Protein AF-A0A6I3CS61-F1 (afdb_monomer)

pLDDT: mean 87.22, std 14.6, range [45.22, 97.31]

Secondary structure (DSSP, 8-state):
-HHHHHHHHHHHHHHHHH-TT--EEEEEEEETTTEEEEEEEE-TT--TTGGGG--

Foldseek 3Di:
DVVVQVVQVVVVLVVLVVCLCDFKDKDKDDDPPGDIDMDMDGRPSNPPVVNVPDD

Solvent-accessible surface area (backbone atoms only — not comparable to full-atom values): 3437 Å² total; per-residue (Å²): 112,80,65,58,56,54,53,49,53,54,55,50,51,53,52,29,72,77,34,30,66,44,54,67,50,75,50,74,48,83,40,86,94,88,40,68,51,76,48,82,42,75,34,91,56,43,42,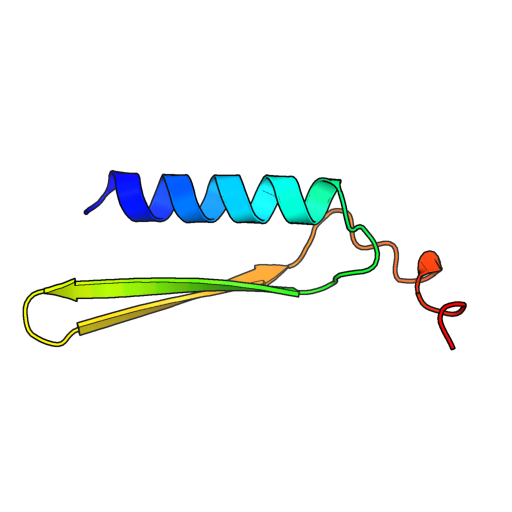86,73,69,54,80,69,80,126

Radius of gyration: 13.9 Å; Cα contacts (8 Å, |Δi|>4): 59; chains: 1; bounding box: 37×22×32 Å

Nearest PDB structures (foldseek):
  5fmz-assembly2_B  TM=4.601E-01  e=4.413E+00  Influenza B virus (B/Memphis/13/2003)
  6i72-assembly1_A  TM=4.994E-01  e=7.172E+00  Fragaria x anana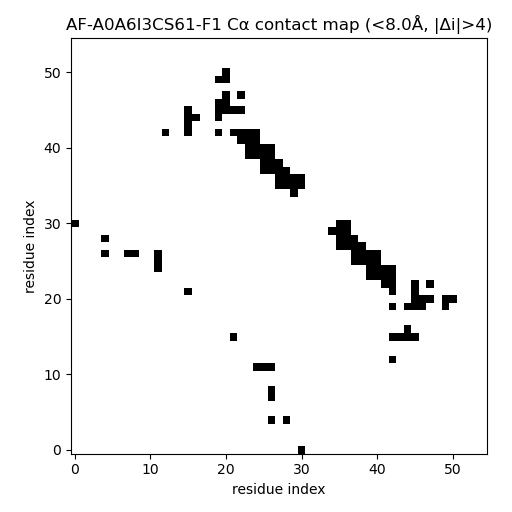ssa

Mean predicted aligned error: 6.17 Å

Sequence (55 aa):
LASSGVRLMINLARGFEEHPEVKYGITTMCIGLGMGGTVIWENPHFNGSAGKGAK

Structure (mmCIF, N/CA/C/O backbone):
data_AF-A0A6I3CS61-F1
#
_entry.id   AF-A0A6I3CS61-F1
#
loop_
_atom_site.group_PDB
_atom_site.id
_atom_site.type_symbol
_atom_site.label_atom_id
_atom_site.label_alt_id
_atom_site.label_comp_id
_atom_site.label_asym_id
_atom_site.label_entity_id
_atom_site.label_seq_id
_atom_site.pdbx_PDB_ins_code
_atom_site.Cartn_x
_atom_site.Cartn_y
_atom_s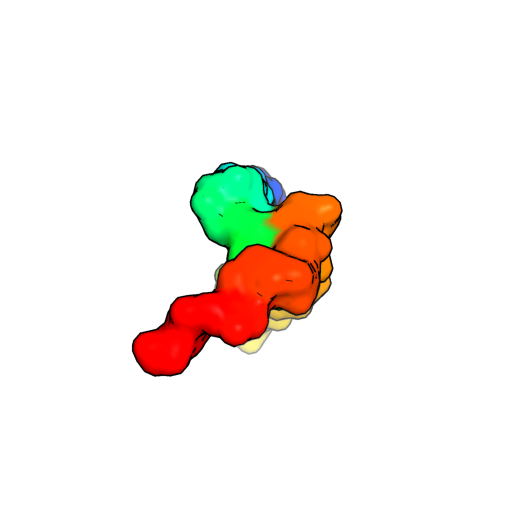ite.Cartn_z
_atom_site.occupancy
_atom_site.B_iso_or_equiv
_atom_site.auth_seq_id
_atom_site.auth_comp_id
_atom_site.auth_asym_id
_atom_site.auth_atom_id
_atom_site.pdbx_PDB_model_num
ATOM 1 N N . LEU A 1 1 ? 10.421 8.178 -12.058 1.00 57.22 1 LEU A N 1
ATOM 2 C CA . LEU A 1 1 ? 10.566 7.043 -11.118 1.00 57.22 1 LEU A CA 1
ATOM 3 C C . LEU A 1 1 ? 10.450 7.495 -9.658 1.00 57.22 1 LEU A C 1
ATOM 5 O O . LEU A 1 1 ? 9.563 7.004 -8.978 1.00 57.22 1 LEU A O 1
ATOM 9 N N . ALA A 1 2 ? 11.245 8.477 -9.203 1.00 64.19 2 ALA A N 1
ATOM 10 C CA . ALA A 1 2 ? 11.234 8.941 -7.804 1.00 64.19 2 ALA A CA 1
ATOM 11 C C . ALA A 1 2 ? 9.871 9.484 -7.308 1.00 64.19 2 ALA A C 1
ATOM 13 O O . ALA A 1 2 ? 9.412 9.102 -6.239 1.00 64.19 2 ALA A O 1
ATOM 14 N N . SER A 1 3 ? 9.171 10.310 -8.099 1.00 80.81 3 SER A N 1
ATOM 15 C CA . SER A 1 3 ? 7.843 10.832 -7.710 1.00 80.81 3 SER A CA 1
ATOM 16 C C . SER A 1 3 ? 6.722 9.785 -7.811 1.00 80.81 3 SER A C 1
ATOM 18 O O . SER A 1 3 ? 5.735 9.850 -7.081 1.00 80.81 3 SER A O 1
ATOM 20 N N . SER A 1 4 ? 6.876 8.779 -8.679 1.00 85.25 4 SER A N 1
ATOM 21 C CA . SER A 1 4 ? 5.854 7.751 -8.908 1.00 85.25 4 SER A CA 1
ATOM 22 C C . SER A 1 4 ? 5.576 6.936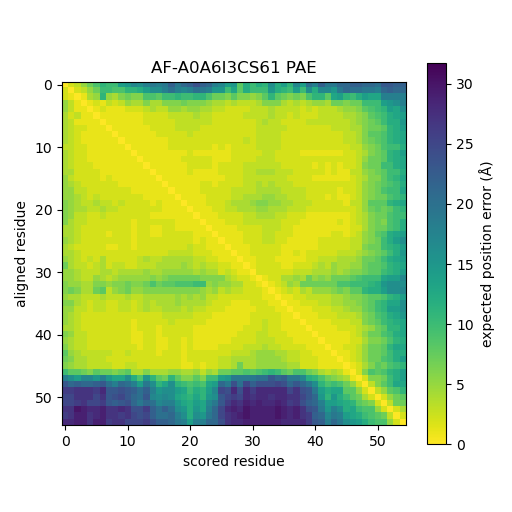 -7.644 1.00 85.25 4 SER A C 1
ATOM 24 O O . SER A 1 4 ? 4.413 6.675 -7.351 1.00 85.25 4 SER A O 1
ATOM 26 N N . GLY A 1 5 ? 6.619 6.616 -6.869 1.00 89.81 5 GLY A N 1
ATOM 27 C CA . GLY A 1 5 ? 6.474 5.970 -5.564 1.00 89.81 5 GLY A CA 1
ATOM 28 C C . GLY A 1 5 ? 5.708 6.844 -4.570 1.00 89.81 5 GLY A C 1
ATOM 29 O O . GLY A 1 5 ? 4.752 6.380 -3.959 1.00 89.81 5 GLY A O 1
ATOM 30 N N . VAL A 1 6 ? 6.054 8.133 -4.466 1.00 92.94 6 VAL A N 1
ATOM 31 C CA . VAL A 1 6 ? 5.371 9.086 -3.566 1.00 92.94 6 VAL A CA 1
ATOM 32 C C . VAL A 1 6 ? 3.891 9.226 -3.900 1.00 92.94 6 VAL A C 1
ATOM 34 O O . VAL A 1 6 ? 3.049 9.207 -3.008 1.00 92.94 6 VAL A O 1
ATOM 37 N N . ARG A 1 7 ? 3.550 9.287 -5.188 1.00 94.69 7 ARG A N 1
ATOM 38 C CA . ARG A 1 7 ? 2.153 9.343 -5.624 1.00 94.69 7 ARG A CA 1
ATOM 39 C C . ARG A 1 7 ? 1.370 8.083 -5.239 1.00 94.69 7 ARG A C 1
ATOM 41 O O . ARG A 1 7 ? 0.222 8.206 -4.828 1.00 94.69 7 ARG A O 1
ATOM 48 N N . LEU A 1 8 ? 1.977 6.898 -5.351 1.00 93.94 8 LEU A N 1
ATOM 49 C CA . LEU A 1 8 ? 1.350 5.643 -4.917 1.00 93.94 8 LEU A CA 1
ATOM 50 C C . LEU A 1 8 ? 1.135 5.620 -3.399 1.00 93.94 8 LEU A C 1
ATOM 52 O O . LEU A 1 8 ? 0.062 5.232 -2.950 1.00 93.94 8 LEU A O 1
ATOM 56 N N . MET A 1 9 ? 2.111 6.099 -2.623 1.00 95.38 9 MET A N 1
ATOM 57 C CA . MET A 1 9 ? 1.992 6.207 -1.164 1.00 95.38 9 MET A CA 1
ATOM 58 C C . MET A 1 9 ? 0.851 7.148 -0.751 1.00 95.38 9 MET A C 1
ATOM 60 O O . MET A 1 9 ? 0.046 6.792 0.101 1.00 95.38 9 MET A O 1
ATOM 64 N N . ILE A 1 10 ? 0.729 8.317 -1.389 1.00 96.12 10 ILE A N 1
ATOM 65 C CA . ILE A 1 10 ? -0.351 9.278 -1.099 1.00 96.12 10 ILE A CA 1
ATOM 66 C C . ILE A 1 10 ? -1.721 8.720 -1.504 1.00 96.12 10 ILE A C 1
ATOM 68 O O . ILE A 1 10 ? -2.705 8.936 -0.799 1.00 96.12 10 ILE A O 1
ATOM 72 N N . ASN A 1 11 ? -1.801 7.995 -2.622 1.00 95.50 11 ASN A N 1
ATOM 73 C CA . ASN A 1 11 ? -3.050 7.368 -3.046 1.00 95.50 11 ASN A CA 1
ATOM 74 C C . ASN A 1 11 ? -3.497 6.271 -2.066 1.00 95.50 11 ASN A C 1
ATOM 76 O O . ASN A 1 11 ? -4.669 6.237 -1.705 1.00 95.50 11 ASN A O 1
ATOM 80 N N . LEU A 1 12 ? -2.563 5.453 -1.567 1.00 96.94 12 LEU A N 1
ATOM 81 C CA . LEU A 1 12 ? -2.846 4.488 -0.503 1.00 96.94 12 LEU A CA 1
ATOM 82 C C . LEU A 1 12 ? -3.278 5.181 0.800 1.00 96.94 12 LEU A C 1
ATOM 84 O O . LEU A 1 12 ? -4.245 4.750 1.420 1.00 96.94 12 LEU A O 1
ATOM 88 N N . ALA A 1 13 ? -2.602 6.264 1.196 1.00 96.81 13 ALA A N 1
ATOM 89 C CA . ALA A 1 13 ? -2.929 7.008 2.414 1.00 96.81 13 ALA A CA 1
ATOM 90 C C . ALA A 1 13 ? -4.369 7.551 2.401 1.00 96.81 13 ALA A C 1
ATOM 92 O O . ALA A 1 13 ? -5.067 7.443 3.403 1.00 96.81 13 ALA A O 1
ATOM 93 N N . ARG A 1 14 ? -4.847 8.049 1.252 1.00 96.88 14 ARG A N 1
ATOM 94 C CA . ARG A 1 14 ? -6.247 8.482 1.096 1.00 96.88 14 ARG A CA 1
ATOM 95 C C . ARG A 1 14 ? -7.225 7.320 1.290 1.00 96.88 14 ARG A C 1
ATOM 97 O O . ARG A 1 14 ? -8.200 7.474 2.013 1.00 96.88 14 ARG A O 1
ATOM 104 N N . GLY A 1 15 ? -6.923 6.149 0.723 1.00 95.75 15 GLY A N 1
ATOM 105 C CA . GLY A 1 15 ? -7.744 4.951 0.918 1.00 95.75 15 GLY A CA 1
ATOM 106 C C . GLY A 1 15 ? -7.784 4.483 2.376 1.00 95.75 15 GLY A C 1
ATOM 107 O O . GLY A 1 15 ? -8.818 4.031 2.851 1.00 95.75 15 GLY A O 1
ATOM 108 N N . PHE A 1 16 ? -6.689 4.638 3.122 1.00 96.44 16 PHE A N 1
ATOM 109 C CA . PHE A 1 16 ? -6.653 4.364 4.561 1.00 96.44 16 PHE A CA 1
ATOM 110 C C . PHE A 1 16 ? -7.529 5.306 5.392 1.00 96.44 16 PHE A C 1
ATOM 112 O O . PHE A 1 16 ? -8.121 4.861 6.375 1.00 96.44 16 PHE A O 1
ATOM 119 N N . GLU A 1 17 ? -7.615 6.580 5.005 1.00 94.94 17 GLU A N 1
ATOM 120 C CA . GLU A 1 17 ? -8.516 7.554 5.633 1.00 94.94 17 GLU A CA 1
ATOM 121 C C . GLU A 1 17 ? -9.992 7.214 5.372 1.00 94.94 17 GLU A C 1
ATOM 123 O O . GLU A 1 17 ? -10.825 7.390 6.258 1.00 94.94 17 GLU A O 1
ATOM 128 N N . GLU A 1 18 ? -10.317 6.704 4.180 1.00 95.62 18 GLU A N 1
ATOM 129 C CA . GLU A 1 18 ? -11.677 6.287 3.809 1.00 95.62 18 GLU A CA 1
ATOM 130 C C . GLU A 1 18 ? -12.083 4.937 4.432 1.00 95.62 18 GLU A C 1
ATOM 132 O O . GLU A 1 18 ? -13.264 4.723 4.703 1.00 95.62 18 GLU A O 1
ATOM 137 N N . HIS A 1 19 ? -11.113 4.055 4.704 1.0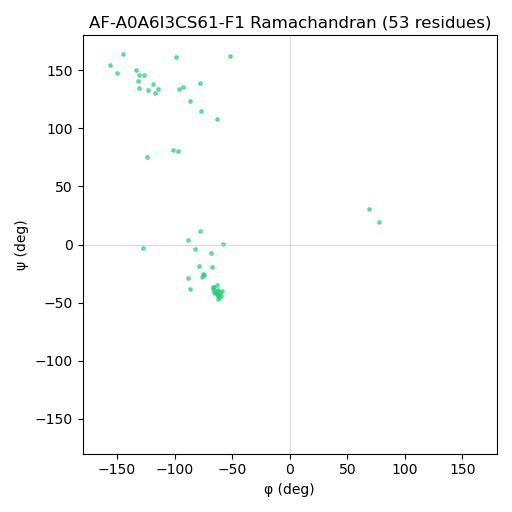0 93.06 19 HIS A N 1
ATOM 138 C CA . HIS A 1 19 ? -11.327 2.681 5.172 1.00 93.06 19 HIS A CA 1
ATOM 139 C C . HIS A 1 19 ? -10.599 2.375 6.500 1.00 93.06 19 HIS A C 1
ATOM 141 O O . HIS A 1 19 ? -9.582 1.666 6.513 1.00 93.06 19 HIS A O 1
ATOM 147 N N . PRO A 1 20 ? -11.102 2.866 7.651 1.00 92.69 20 PRO A N 1
ATOM 148 C CA . PRO A 1 20 ? -10.508 2.619 8.970 1.00 92.69 20 PRO A CA 1
ATOM 149 C C . PRO A 1 20 ? -10.632 1.157 9.448 1.00 92.69 20 PRO A C 1
ATOM 151 O O . PRO A 1 20 ? -10.073 0.788 10.480 1.00 92.69 20 PRO A O 1
ATOM 154 N N . GLU A 1 21 ? -11.363 0.303 8.732 1.00 92.50 21 GLU A N 1
ATOM 155 C CA . GLU A 1 21 ? -11.421 -1.145 8.949 1.00 92.50 21 GLU A CA 1
ATOM 156 C C . GLU A 1 21 ? -10.210 -1.893 8.371 1.00 92.50 21 GLU A C 1
ATOM 158 O O . GLU A 1 21 ? -9.933 -3.026 8.769 1.00 92.50 21 GLU A O 1
ATOM 163 N N . VAL A 1 22 ? -9.467 -1.278 7.448 1.00 93.50 22 VAL A N 1
ATOM 164 C CA . VAL A 1 22 ? -8.284 -1.881 6.827 1.00 93.50 22 VAL A CA 1
ATOM 165 C C . VAL A 1 22 ? -7.065 -1.612 7.698 1.00 93.50 22 VAL A C 1
ATOM 167 O O . VAL A 1 22 ? -6.737 -0.463 7.972 1.00 93.50 22 VAL A O 1
ATOM 170 N N . LYS A 1 23 ? -6.361 -2.671 8.117 1.00 94.56 23 LYS A N 1
ATOM 171 C CA . LYS A 1 23 ? -5.167 -2.555 8.973 1.00 94.56 23 LYS A CA 1
ATOM 172 C C . LYS A 1 23 ? -3.870 -2.348 8.196 1.00 94.56 23 LYS A C 1
ATOM 174 O O . LYS A 1 23 ? -2.992 -1.620 8.646 1.00 94.56 23 LYS A O 1
ATOM 179 N N . TYR A 1 24 ? -3.738 -3.015 7.054 1.00 96.81 24 TYR A N 1
ATOM 180 C CA . TYR A 1 24 ? -2.508 -3.038 6.272 1.00 96.81 24 TYR A CA 1
ATOM 181 C C . TYR A 1 24 ? -2.797 -2.806 4.796 1.00 96.81 24 TYR A C 1
ATOM 183 O O . TYR A 1 24 ? -3.837 -3.210 4.281 1.00 96.81 24 TYR A O 1
ATOM 191 N N . GLY A 1 25 ? -1.836 -2.206 4.109 1.00 96.88 25 GLY A N 1
ATOM 192 C CA . GLY A 1 25 ? -1.854 -1.995 2.668 1.00 96.88 25 GLY A CA 1
ATOM 193 C C . GLY A 1 25 ? -0.449 -2.111 2.101 1.00 96.88 25 GLY A C 1
ATOM 194 O O . GLY A 1 25 ? 0.536 -2.081 2.841 1.00 96.88 25 GLY A O 1
ATOM 195 N N . ILE A 1 26 ? -0.344 -2.264 0.784 1.00 97.31 26 ILE A N 1
ATOM 196 C CA . ILE A 1 26 ? 0.946 -2.394 0.109 1.00 97.31 26 ILE A CA 1
ATOM 197 C C . ILE A 1 26 ? 1.038 -1.445 -1.075 1.00 97.31 26 ILE A C 1
ATOM 199 O O . ILE A 1 26 ? 0.068 -1.214 -1.792 1.00 97.31 26 ILE A O 1
ATOM 203 N N . THR A 1 27 ? 2.241 -0.943 -1.316 1.00 96.25 27 THR A N 1
ATOM 204 C CA . THR A 1 27 ? 2.599 -0.286 -2.575 1.00 96.25 27 THR A CA 1
ATOM 205 C C . THR A 1 27 ? 3.697 -1.093 -3.239 1.00 96.25 27 THR A C 1
ATOM 207 O O . THR A 1 27 ? 4.702 -1.395 -2.593 1.00 96.25 27 THR A O 1
ATOM 210 N N . THR A 1 28 ? 3.532 -1.413 -4.519 1.00 94.81 28 THR A N 1
ATOM 211 C CA . THR A 1 28 ? 4.538 -2.119 -5.317 1.00 94.81 28 THR A CA 1
ATOM 212 C C . THR A 1 28 ? 4.841 -1.348 -6.595 1.00 94.81 28 THR A C 1
ATOM 214 O O . THR A 1 28 ? 3.964 -0.684 -7.152 1.00 94.81 28 THR A O 1
ATOM 217 N N . MET A 1 29 ? 6.091 -1.396 -7.046 1.00 94.50 29 MET A N 1
ATOM 218 C CA . MET A 1 29 ? 6.496 -0.778 -8.304 1.00 94.50 29 MET A CA 1
ATOM 219 C C . MET A 1 29 ? 7.661 -1.510 -8.959 1.00 94.50 29 MET A C 1
ATOM 221 O O . MET A 1 29 ? 8.567 -2.011 -8.291 1.00 94.50 29 MET A O 1
ATOM 225 N N . CYS A 1 30 ? 7.661 -1.488 -10.289 1.00 92.62 30 CYS A N 1
ATOM 226 C CA . CYS A 1 30 ? 8.781 -1.943 -11.094 1.00 92.62 30 CYS A CA 1
ATOM 227 C C . CYS A 1 30 ? 9.884 -0.879 -11.113 1.00 92.62 30 CYS A C 1
ATOM 229 O O . CYS A 1 30 ? 9.629 0.320 -11.259 1.00 92.62 30 CYS A O 1
ATOM 231 N N . ILE A 1 31 ? 11.122 -1.340 -11.014 1.00 89.50 31 ILE A N 1
ATOM 232 C CA . ILE A 1 31 ? 12.343 -0.565 -11.196 1.00 89.50 31 ILE A CA 1
ATOM 233 C C . ILE A 1 31 ? 13.010 -1.160 -12.446 1.00 89.50 31 ILE A C 1
ATOM 235 O O . ILE A 1 31 ? 13.032 -2.376 -12.621 1.00 89.50 31 ILE A O 1
ATOM 239 N N . GLY A 1 32 ? 13.473 -0.321 -13.378 1.00 89.44 32 GLY A N 1
ATOM 240 C CA . GLY A 1 32 ? 14.070 -0.802 -14.633 1.00 89.44 32 GLY A CA 1
ATOM 241 C C . GLY A 1 32 ? 15.179 -1.841 -14.402 1.00 89.44 32 GLY A C 1
ATOM 242 O O . GLY A 1 32 ? 15.719 -1.931 -13.304 1.00 89.44 32 GLY A O 1
ATOM 243 N N . LEU A 1 33 ? 15.535 -2.603 -15.443 1.00 93.38 33 LEU A N 1
ATOM 244 C CA . LEU A 1 33 ? 16.520 -3.700 -15.365 1.00 93.38 33 LEU A CA 1
ATOM 245 C C . LEU A 1 33 ? 16.043 -4.921 -14.550 1.00 93.38 33 LEU A C 1
ATOM 247 O O . LEU A 1 33 ? 16.849 -5.630 -13.959 1.00 93.38 33 LEU A O 1
ATOM 251 N N . GLY A 1 34 ? 14.731 -5.183 -14.535 1.00 93.62 34 GLY A N 1
ATOM 252 C CA . GLY A 1 34 ? 14.159 -6.387 -13.915 1.00 93.62 34 GLY A CA 1
ATOM 253 C C . GLY A 1 34 ? 14.072 -6.337 -12.387 1.00 93.62 34 GLY A C 1
ATOM 254 O O . GLY A 1 34 ? 13.959 -7.380 -11.750 1.00 93.62 34 GLY A O 1
ATOM 255 N N . MET A 1 35 ? 14.128 -5.143 -11.795 1.00 94.00 35 MET A N 1
ATOM 256 C CA . MET A 1 35 ? 14.041 -4.943 -10.351 1.00 94.00 35 MET A CA 1
ATOM 257 C C . MET A 1 35 ? 12.623 -4.527 -9.934 1.00 94.00 35 MET A C 1
ATOM 259 O O . MET A 1 35 ? 11.817 -4.046 -10.731 1.00 94.00 35 MET A O 1
ATOM 263 N N . GLY A 1 36 ? 12.300 -4.678 -8.654 1.00 93.44 36 GLY A N 1
ATOM 264 C CA . GLY A 1 36 ? 11.023 -4.243 -8.097 1.00 93.44 36 GLY A CA 1
ATOM 265 C C . GLY A 1 36 ? 11.135 -3.987 -6.604 1.00 93.44 36 GLY A C 1
ATOM 266 O O . GLY A 1 36 ? 12.012 -4.536 -5.940 1.00 93.44 36 GLY A O 1
ATOM 267 N N . GLY A 1 37 ? 10.261 -3.128 -6.088 1.00 91.81 37 GLY A N 1
ATOM 268 C CA . GLY A 1 37 ? 10.190 -2.802 -4.667 1.00 91.81 37 GLY A CA 1
ATOM 269 C C . GLY A 1 37 ? 8.758 -2.883 -4.161 1.00 91.81 37 GLY A C 1
ATOM 270 O O . GLY A 1 37 ? 7.833 -2.449 -4.848 1.00 91.81 37 GLY A O 1
ATOM 271 N N . THR A 1 38 ? 8.594 -3.412 -2.950 1.00 95.69 38 THR A N 1
ATOM 272 C CA . THR A 1 38 ? 7.309 -3.485 -2.251 1.00 95.69 38 THR A CA 1
ATOM 273 C C . THR A 1 38 ? 7.480 -2.955 -0.837 1.00 95.69 38 THR A C 1
ATOM 275 O O . THR A 1 38 ? 8.435 -3.313 -0.151 1.00 95.69 38 THR A O 1
ATOM 278 N N . VAL A 1 39 ? 6.546 -2.110 -0.405 1.00 95.56 39 VAL A N 1
ATOM 279 C CA . VAL A 1 39 ? 6.486 -1.571 0.957 1.00 95.56 39 VAL A CA 1
ATOM 280 C C . VAL A 1 39 ? 5.135 -1.925 1.556 1.00 95.56 39 VAL A C 1
ATOM 282 O O . VAL A 1 39 ? 4.105 -1.760 0.898 1.00 95.56 39 VAL A O 1
ATOM 285 N N . ILE A 1 40 ? 5.161 -2.424 2.788 1.00 96.88 40 ILE A N 1
ATOM 286 C CA . ILE A 1 40 ? 3.974 -2.695 3.595 1.00 96.88 40 ILE A CA 1
ATOM 287 C C . ILE A 1 40 ? 3.749 -1.490 4.505 1.00 96.88 40 ILE A C 1
ATOM 289 O O . ILE A 1 40 ? 4.685 -1.005 5.138 1.00 96.88 40 ILE A O 1
ATOM 293 N N . TRP A 1 41 ? 2.507 -1.033 4.570 1.00 96.69 41 TRP A N 1
ATOM 294 C CA . TRP A 1 41 ? 2.074 0.108 5.361 1.00 96.69 41 TRP A CA 1
ATOM 295 C C . TRP A 1 41 ? 1.041 -0.339 6.384 1.00 96.69 41 TRP A C 1
ATOM 297 O O . TRP A 1 41 ? 0.146 -1.118 6.055 1.00 96.69 41 TRP A O 1
ATOM 307 N N . GLU A 1 42 ? 1.148 0.174 7.605 1.00 96.06 42 GLU A N 1
ATOM 308 C CA . GLU A 1 42 ? 0.095 0.063 8.613 1.00 96.06 42 GLU A CA 1
ATOM 309 C C . GLU A 1 42 ? -0.802 1.301 8.543 1.00 96.06 42 GLU A C 1
ATOM 311 O O . GLU A 1 42 ? -0.308 2.423 8.411 1.00 96.06 42 GLU A O 1
ATOM 316 N N . ASN A 1 43 ? -2.116 1.092 8.596 1.00 96.19 43 ASN A N 1
ATOM 317 C CA . ASN A 1 43 ? -3.090 2.171 8.579 1.00 96.19 43 ASN A CA 1
ATOM 318 C C . ASN A 1 43 ? -3.153 2.836 9.969 1.00 96.19 43 ASN A 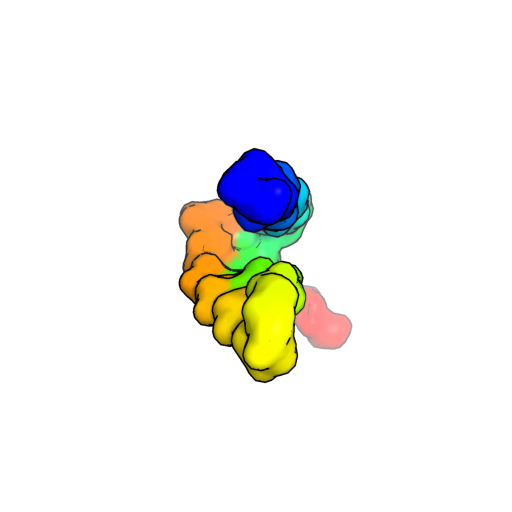C 1
ATOM 320 O O . ASN A 1 43 ? -3.616 2.197 10.919 1.00 96.19 43 ASN A O 1
ATOM 324 N N . PRO A 1 44 ? -2.766 4.118 10.109 1.00 93.94 44 PRO A N 1
ATOM 325 C CA . PRO A 1 44 ? -2.850 4.823 11.387 1.00 93.94 44 PRO A CA 1
ATOM 326 C C . PRO A 1 44 ? -4.296 5.073 11.845 1.00 93.94 44 PRO A C 1
ATOM 328 O O . PRO A 1 44 ? -4.531 5.316 13.024 1.00 93.94 44 PRO A O 1
ATOM 331 N N . HIS A 1 45 ? -5.267 5.004 10.933 1.00 93.69 45 HIS A N 1
ATOM 332 C CA . HIS A 1 45 ? -6.695 5.148 11.216 1.00 93.69 45 HIS A CA 1
ATOM 333 C C . HIS A 1 45 ? -7.370 3.820 11.574 1.00 93.69 45 HIS A C 1
ATOM 335 O O . HIS A 1 45 ? -8.588 3.793 11.759 1.00 93.69 45 HIS A O 1
ATOM 341 N N . PHE A 1 46 ? -6.611 2.720 11.666 1.00 93.94 46 PHE A N 1
ATOM 342 C CA . PHE A 1 46 ? -7.181 1.407 11.923 1.00 93.94 46 PHE A CA 1
ATOM 343 C C . PHE A 1 46 ? -7.876 1.338 13.288 1.00 93.94 46 PHE A C 1
ATOM 345 O O . PHE A 1 46 ? -7.242 1.242 14.340 1.00 93.94 46 PHE A O 1
ATOM 352 N N . ASN A 1 47 ? -9.206 1.297 13.262 1.00 85.44 47 ASN A N 1
ATOM 353 C CA . ASN A 1 47 ? -10.045 1.149 14.440 1.00 85.44 47 ASN A CA 1
ATOM 354 C C . ASN A 1 47 ? -10.513 -0.304 14.513 1.00 85.44 47 ASN A C 1
ATOM 356 O O . ASN A 1 47 ? -11.631 -0.635 14.121 1.00 85.44 47 ASN A O 1
ATOM 360 N N . GLY A 1 48 ? -9.653 -1.190 15.028 1.00 69.81 48 GLY A N 1
ATOM 361 C CA . GLY A 1 48 ? -9.888 -2.642 15.117 1.00 69.81 48 GLY A CA 1
ATOM 362 C C . GLY A 1 48 ? -11.141 -3.091 15.892 1.00 69.81 48 GLY A C 1
ATOM 363 O O . GLY A 1 48 ? -11.397 -4.289 16.011 1.00 69.81 48 GLY A O 1
ATOM 364 N N . SER A 1 49 ? -11.931 -2.152 16.417 1.00 60.03 49 SER A N 1
ATOM 365 C CA . SER A 1 49 ? -1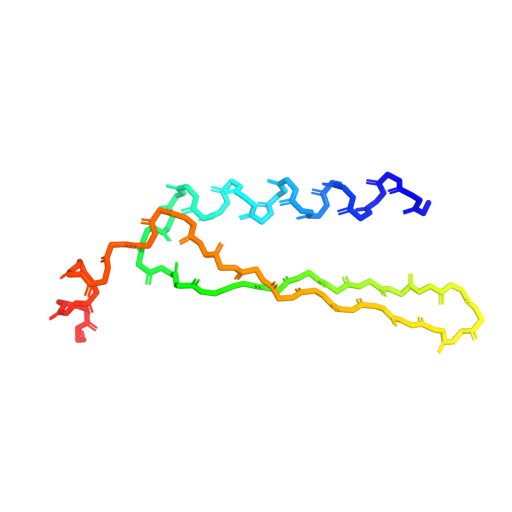3.265 -2.359 16.984 1.00 60.03 49 SER A CA 1
ATOM 366 C C . SER A 1 49 ? -14.402 -2.267 15.953 1.00 60.03 49 SER A C 1
ATOM 368 O O . SER A 1 49 ? -15.402 -2.959 16.129 1.00 60.03 49 SER A O 1
ATOM 370 N N . ALA A 1 50 ? -14.259 -1.492 14.869 1.00 58.34 50 ALA A N 1
ATOM 371 C CA . ALA A 1 50 ? -15.300 -1.307 13.847 1.00 58.34 50 ALA A CA 1
ATOM 372 C C . ALA A 1 50 ? -15.456 -2.525 12.911 1.00 58.34 50 ALA A C 1
ATOM 374 O O . ALA A 1 50 ? -16.538 -2.782 12.392 1.00 58.34 50 ALA A O 1
ATOM 375 N N . GLY A 1 51 ? -14.400 -3.329 12.750 1.00 54.91 51 GLY A N 1
ATOM 376 C CA . GLY A 1 51 ? -14.393 -4.529 11.903 1.00 54.91 51 GLY A CA 1
ATOM 377 C C . GLY A 1 51 ? -14.977 -5.797 12.541 1.00 54.91 51 GLY A C 1
ATOM 378 O O . GLY A 1 51 ? -15.095 -6.812 11.864 1.00 54.91 51 GLY A O 1
ATOM 379 N N . LYS A 1 52 ? -15.386 -5.776 13.822 1.00 55.06 52 LYS A N 1
ATOM 380 C CA . LYS A 1 52 ? -16.056 -6.933 14.461 1.00 55.06 52 LYS A CA 1
ATOM 381 C C . LYS A 1 52 ? -17.542 -7.079 14.076 1.00 55.06 52 LYS A C 1
ATOM 383 O O . LYS A 1 52 ? -18.251 -7.849 14.719 1.00 55.06 52 LYS A O 1
ATOM 388 N N . GLY A 1 53 ? -18.018 -6.348 13.062 1.00 52.81 53 GLY A N 1
ATOM 389 C CA . GLY A 1 53 ? -19.431 -6.306 12.661 1.00 52.81 53 GLY A CA 1
ATOM 390 C C . GLY A 1 53 ? -19.741 -6.582 11.187 1.00 52.81 53 GLY A C 1
ATOM 391 O O . GLY A 1 53 ? -20.916 -6.634 10.846 1.00 52.81 53 GLY A O 1
ATOM 392 N N . ALA A 1 54 ? -18.749 -6.780 10.315 1.00 56.94 54 ALA A N 1
ATOM 393 C CA . ALA A 1 54 ? -18.995 -7.163 8.923 1.00 56.94 54 ALA A CA 1
ATOM 394 C C . ALA A 1 54 ? -18.846 -8.684 8.788 1.00 56.94 54 ALA A C 1
ATOM 396 O O . ALA A 1 54 ? -17.779 -9.196 8.451 1.00 56.94 54 ALA A O 1
ATOM 397 N N . LYS A 1 55 ? -19.905 -9.398 9.173 1.00 45.22 55 LYS A N 1
ATOM 398 C CA . LYS A 1 55 ? -20.095 -10.814 8.850 1.00 45.22 55 LYS A CA 1
ATOM 399 C C . LYS A 1 55 ? -20.667 -10.950 7.446 1.00 45.22 55 LYS A C 1
ATOM 401 O O .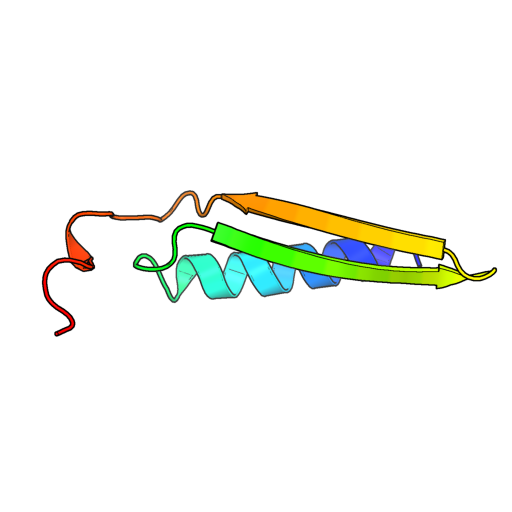 LYS A 1 55 ? -21.503 -10.092 7.088 1.00 4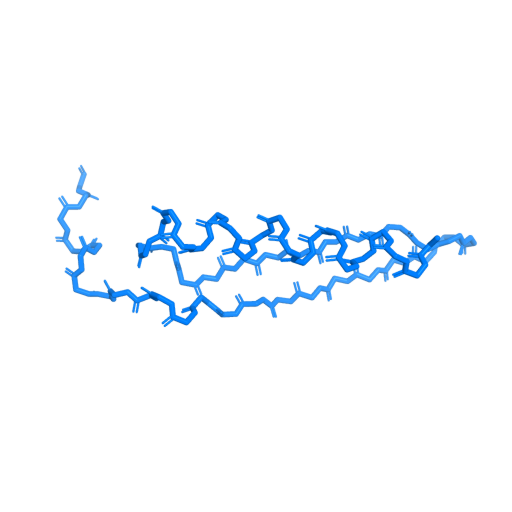5.22 55 LYS A O 1
#